Protein AF-A0A1L6I8N1-F1 (afdb_monomer_lite)

Foldseek 3Di:
DPQDKDWAAPPDPVRIWIAGSVGHTDDDFWPDKDWDQDPVVRDIDIDTDGPPDDDDDDDDDDDD

Secondary structure (DSSP, 8-state):
-----EEE-SSSSTT-EEE-TTS-EE-S-EEEEEEEEETTTTEEEEEEEESS------------

Sequence (64 aa):
MQKRMRIVSDGTGLGTKVYDADGHEIKGCITKIVWVIDGDRRVGRARITFDMVEVDLVGEVGKQ

pLDDT: mean 81.54, std 8.28, range [53.34, 93.38]

Radius of gyration: 15.4 Å; chains: 1; bounding box: 48×31×33 Å

Structure (mmCIF, N/CA/C/O backbone):
data_AF-A0A1L6I8N1-F1
#
_entry.id   AF-A0A1L6I8N1-F1
#
loop_
_atom_site.group_PDB
_atom_site.id
_atom_site.type_symbol
_atom_site.label_atom_id
_atom_site.label_alt_id
_atom_site.label_comp_id
_atom_site.label_asym_id
_atom_site.label_entity_id
_atom_site.label_seq_id
_atom_site.pdbx_PDB_ins_code
_atom_site.Cartn_x
_atom_site.Cartn_y
_ato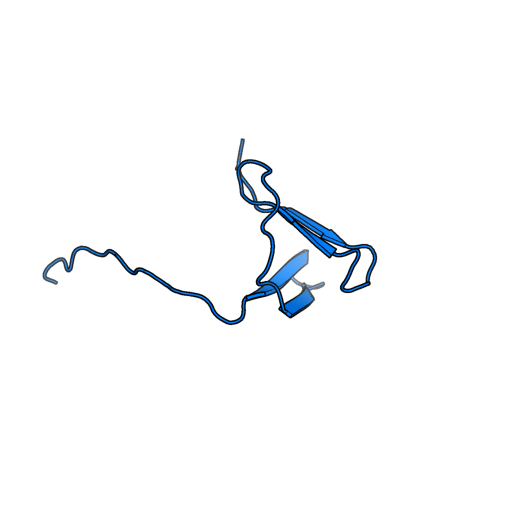m_site.Cartn_z
_atom_site.occupancy
_atom_site.B_iso_or_equiv
_atom_site.auth_seq_id
_atom_site.auth_comp_id
_atom_site.auth_asym_id
_atom_site.auth_atom_id
_atom_site.pdbx_PDB_model_num
ATOM 1 N N . MET A 1 1 ? -9.822 22.891 3.557 1.00 53.34 1 MET A N 1
ATOM 2 C CA . MET A 1 1 ? -8.772 22.141 2.829 1.00 53.34 1 MET A CA 1
ATOM 3 C C . MET A 1 1 ? -9.245 20.711 2.647 1.00 53.34 1 MET A C 1
ATOM 5 O O . MET A 1 1 ? -9.773 20.145 3.593 1.00 53.34 1 MET A O 1
ATOM 9 N N . GLN A 1 2 ? -9.110 20.143 1.450 1.00 58.59 2 GLN A N 1
ATOM 10 C CA . GLN A 1 2 ? -9.453 18.741 1.209 1.00 58.59 2 GLN A CA 1
ATOM 11 C C . GLN A 1 2 ? -8.376 17.878 1.876 1.00 58.59 2 GLN A C 1
ATOM 13 O O . GLN A 1 2 ? -7.222 17.927 1.446 1.00 58.59 2 GLN A O 1
ATOM 18 N N . LYS A 1 3 ? -8.717 17.147 2.941 1.00 73.38 3 LYS A N 1
ATOM 19 C CA . LYS A 1 3 ? -7.766 16.219 3.557 1.00 73.38 3 LYS A CA 1
ATOM 20 C C . LYS A 1 3 ? -7.549 15.047 2.599 1.00 73.38 3 LYS A C 1
ATOM 22 O O . LYS A 1 3 ? -8.514 14.465 2.108 1.00 73.38 3 LYS A O 1
ATOM 27 N N . ARG A 1 4 ? -6.294 14.750 2.273 1.00 83.69 4 ARG A N 1
ATOM 28 C CA . ARG A 1 4 ? -5.917 13.678 1.344 1.00 83.69 4 ARG A CA 1
ATOM 29 C C . ARG A 1 4 ? -4.855 12.827 2.007 1.00 83.69 4 ARG A C 1
ATOM 31 O O . ARG A 1 4 ? -3.954 13.370 2.637 1.00 83.69 4 ARG A O 1
ATOM 38 N N . MET A 1 5 ? -4.940 11.520 1.802 1.00 87.38 5 MET A N 1
ATOM 39 C CA . MET A 1 5 ? -3.814 10.640 2.085 1.00 87.38 5 MET A CA 1
ATOM 40 C C . MET A 1 5 ? -2.621 11.044 1.215 1.00 87.38 5 MET A C 1
ATOM 42 O O . MET A 1 5 ? -2.796 11.482 0.071 1.00 87.38 5 MET A O 1
ATOM 46 N N . ARG A 1 6 ? -1.407 10.879 1.738 1.00 90.19 6 ARG A N 1
ATOM 47 C CA . ARG A 1 6 ? -0.168 11.189 1.016 1.00 90.19 6 ARG A CA 1
ATOM 48 C C . ARG A 1 6 ? 0.712 9.956 0.946 1.00 90.19 6 ARG A C 1
ATOM 50 O O . ARG A 1 6 ? 0.919 9.293 1.950 1.00 90.19 6 ARG A O 1
ATOM 57 N N . ILE A 1 7 ? 1.279 9.687 -0.222 1.00 88.94 7 ILE A N 1
ATOM 58 C CA . ILE A 1 7 ? 2.293 8.648 -0.402 1.00 88.94 7 ILE A CA 1
ATOM 59 C C . ILE A 1 7 ? 3.583 9.348 -0.826 1.00 88.94 7 ILE A C 1
ATOM 61 O O . ILE A 1 7 ? 3.571 10.141 -1.766 1.00 88.94 7 ILE A O 1
ATOM 65 N N . VAL A 1 8 ? 4.678 9.082 -0.122 1.00 90.00 8 VAL A N 1
ATOM 66 C CA . VAL A 1 8 ? 6.025 9.563 -0.454 1.00 90.00 8 VAL A CA 1
ATOM 67 C C . VAL A 1 8 ? 6.870 8.334 -0.738 1.00 90.00 8 VAL A C 1
ATOM 69 O O . VAL A 1 8 ? 6.908 7.440 0.096 1.00 90.00 8 VAL A O 1
ATOM 72 N N . SER A 1 9 ? 7.497 8.258 -1.908 1.00 86.44 9 SER A N 1
ATOM 73 C CA . SER A 1 9 ? 8.276 7.092 -2.333 1.00 86.44 9 SER A CA 1
ATOM 74 C C . SER A 1 9 ? 9.543 7.540 -3.047 1.00 86.44 9 SER A C 1
ATOM 76 O O . SER A 1 9 ? 9.489 8.457 -3.865 1.00 86.44 9 SER A O 1
ATOM 78 N N . ASP A 1 10 ? 10.656 6.870 -2.759 1.00 85.38 10 ASP A N 1
ATOM 79 C CA . ASP A 1 10 ? 11.912 6.970 -3.513 1.00 85.38 10 ASP A CA 1
ATOM 80 C C . ASP A 1 10 ? 12.062 5.860 -4.576 1.00 85.38 10 ASP A C 1
ATOM 82 O O . ASP A 1 10 ? 13.113 5.728 -5.197 1.00 85.38 10 ASP A O 1
ATOM 86 N N . GLY A 1 11 ? 11.014 5.055 -4.788 1.00 76.00 11 GLY A N 1
ATOM 87 C CA . GLY A 1 11 ? 11.024 3.898 -5.685 1.00 76.00 11 GLY A CA 1
ATOM 88 C C . GLY A 1 11 ? 11.393 2.573 -5.012 1.00 76.00 11 GLY A C 1
ATOM 89 O O . GLY A 1 11 ? 11.296 1.527 -5.653 1.00 76.00 11 GLY A O 1
ATOM 90 N N . THR A 1 12 ? 11.759 2.580 -3.728 1.00 77.62 12 THR A N 1
ATOM 91 C CA . THR A 1 12 ? 12.051 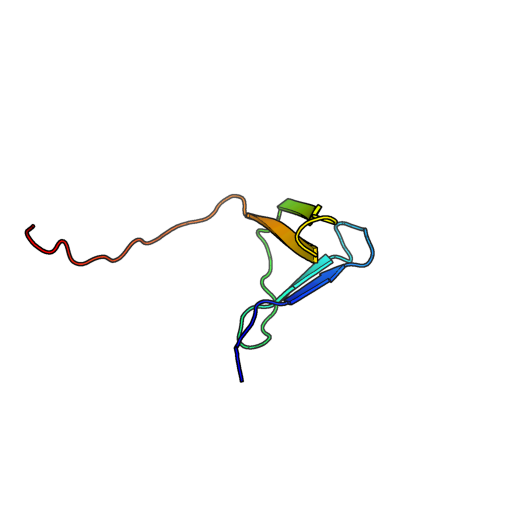1.370 -2.949 1.00 77.62 12 THR A CA 1
ATOM 92 C C . THR A 1 12 ? 10.946 1.068 -1.937 1.00 77.62 12 THR A C 1
ATOM 94 O O . THR A 1 12 ? 10.203 1.952 -1.507 1.00 77.62 12 THR A O 1
ATOM 97 N N . GLY A 1 13 ? 10.839 -0.195 -1.513 1.00 70.62 13 GLY A N 1
ATOM 98 C CA . GLY A 1 13 ? 9.900 -0.579 -0.454 1.00 70.62 13 GLY A CA 1
ATOM 99 C C . GLY A 1 13 ? 10.185 0.130 0.876 1.00 70.62 13 GLY A C 1
ATOM 100 O O . GLY A 1 13 ? 9.258 0.602 1.523 1.00 70.62 13 GLY A O 1
ATOM 101 N N . LEU A 1 14 ? 11.465 0.265 1.250 1.00 74.94 14 LEU A N 1
ATOM 102 C CA . LEU A 1 14 ? 11.891 0.885 2.514 1.00 74.94 14 LEU A CA 1
ATOM 103 C C . LEU A 1 14 ? 11.743 2.411 2.523 1.00 74.94 14 LEU A C 1
ATOM 105 O O . LEU A 1 14 ? 11.454 2.995 3.565 1.00 74.94 14 LEU A O 1
ATOM 109 N N . GLY A 1 15 ? 11.933 3.062 1.377 1.00 81.69 15 GLY A N 1
ATOM 110 C CA . GLY A 1 15 ? 11.775 4.507 1.239 1.00 81.69 15 GLY A CA 1
ATOM 111 C C . GLY A 1 15 ? 10.349 4.953 0.925 1.00 81.69 15 GLY A C 1
ATOM 112 O O . GLY A 1 15 ? 10.115 6.146 0.722 1.00 81.69 15 GLY A O 1
ATOM 113 N N . THR A 1 16 ? 9.380 4.029 0.898 1.00 85.75 16 THR A N 1
ATOM 114 C CA . THR A 1 16 ? 7.974 4.369 0.677 1.00 85.75 16 THR A CA 1
ATOM 115 C C . THR A 1 16 ? 7.196 4.478 1.984 1.00 85.75 16 THR A C 1
ATOM 117 O O . THR A 1 16 ? 7.135 3.539 2.770 1.00 85.75 16 THR A O 1
ATOM 120 N N . LYS A 1 17 ? 6.548 5.628 2.186 1.00 89.00 17 LYS A N 1
ATOM 121 C CA . LYS A 1 17 ? 5.745 5.963 3.365 1.00 89.00 17 LYS A CA 1
ATOM 122 C C . LYS A 1 17 ? 4.364 6.449 2.963 1.00 89.00 17 LYS A C 1
ATOM 124 O O . LYS A 1 17 ? 4.217 7.204 1.999 1.00 89.00 17 LYS A O 1
ATOM 129 N N . VAL A 1 18 ? 3.357 6.054 3.733 1.00 89.31 18 VAL A N 1
ATOM 130 C CA . VAL A 1 18 ? 1.964 6.463 3.534 1.00 89.31 18 VAL A CA 1
ATOM 131 C C . VAL A 1 18 ? 1.503 7.224 4.765 1.00 89.31 18 VAL A C 1
ATOM 133 O O . VAL A 1 18 ? 1.765 6.813 5.890 1.00 89.31 18 VAL A O 1
ATOM 136 N N . TYR A 1 19 ? 0.819 8.335 4.538 1.00 91.69 19 TYR A N 1
ATOM 137 C CA . TYR A 1 19 ? 0.293 9.218 5.564 1.00 91.69 19 TYR A CA 1
ATOM 138 C C . TYR A 1 19 ? -1.222 9.320 5.421 1.00 91.69 19 TYR A C 1
ATOM 140 O O . TYR A 1 19 ? -1.739 9.393 4.298 1.00 91.69 19 TYR A O 1
ATOM 148 N N . ASP A 1 20 ? -1.917 9.332 6.552 1.00 90.81 20 ASP A N 1
ATOM 149 C CA . ASP A 1 20 ? -3.352 9.566 6.610 1.00 90.81 20 ASP A CA 1
ATOM 150 C C . ASP A 1 20 ? -3.713 11.028 6.276 1.00 90.81 20 ASP A C 1
ATOM 152 O O . ASP A 1 20 ? -2.876 11.864 5.926 1.00 90.81 20 ASP A O 1
ATOM 156 N N . ALA A 1 21 ? -5.007 11.319 6.352 1.00 91.25 21 ALA A N 1
ATOM 157 C CA . ALA A 1 21 ? -5.587 12.634 6.112 1.00 91.25 21 ALA A CA 1
ATOM 158 C C . ALA A 1 21 ? -5.130 13.721 7.109 1.00 91.25 21 ALA A C 1
ATOM 160 O O . ALA A 1 21 ? -5.264 14.910 6.804 1.00 91.25 21 ALA A O 1
ATOM 161 N N . ASP A 1 22 ? -4.613 13.325 8.271 1.00 91.88 22 ASP A N 1
ATOM 162 C CA . ASP A 1 22 ? -4.151 14.194 9.354 1.00 91.88 22 ASP A CA 1
ATOM 163 C C . ASP A 1 22 ? -2.620 14.338 9.377 1.00 91.88 22 ASP A C 1
ATOM 165 O O . ASP A 1 22 ? -2.078 15.160 10.114 1.00 91.88 22 ASP A O 1
ATOM 169 N N . GLY A 1 23 ? -1.919 13.604 8.509 1.00 92.31 23 GLY A N 1
ATOM 170 C CA . GLY A 1 23 ? -0.468 13.629 8.379 1.00 92.31 23 GLY A CA 1
ATOM 171 C C . GLY A 1 23 ? 0.253 12.596 9.243 1.00 92.31 23 GLY A C 1
ATOM 172 O O . GLY A 1 23 ? 1.486 12.611 9.273 1.00 92.31 23 GLY A O 1
ATOM 173 N N . HIS A 1 24 ? -0.460 11.685 9.910 1.00 93.38 24 HIS A N 1
ATOM 174 C CA . HIS A 1 24 ? 0.170 10.590 10.641 1.00 93.38 24 HIS A CA 1
ATOM 175 C C . HIS A 1 24 ? 0.622 9.493 9.681 1.00 93.38 24 HIS A C 1
ATOM 177 O O . HIS A 1 24 ? -0.095 9.103 8.760 1.00 93.38 24 HIS A O 1
ATOM 183 N N . GLU A 1 25 ? 1.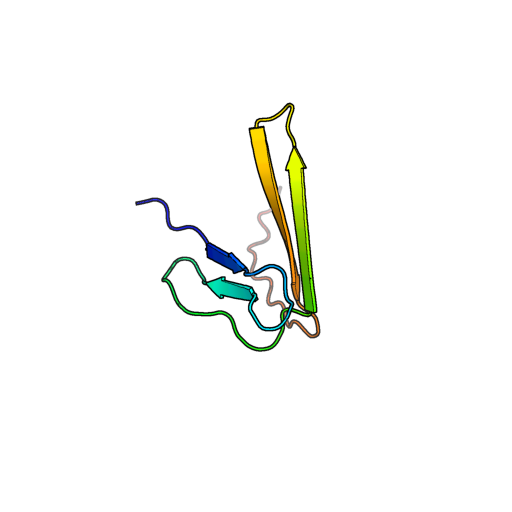834 8.985 9.896 1.00 91.12 25 GLU A N 1
ATOM 184 C CA . GLU A 1 25 ? 2.373 7.872 9.118 1.00 91.12 25 GLU A CA 1
ATOM 185 C C . GLU A 1 25 ? 1.653 6.567 9.482 1.00 91.12 25 GLU A C 1
ATOM 187 O O . GLU A 1 25 ? 1.628 6.166 10.647 1.00 91.12 25 GLU A O 1
ATOM 192 N N . ILE A 1 26 ? 1.110 5.883 8.476 1.00 88.00 26 ILE A N 1
ATOM 193 C CA . ILE A 1 26 ? 0.508 4.557 8.614 1.00 88.00 26 ILE A CA 1
ATOM 194 C C . ILE A 1 26 ? 1.639 3.525 8.584 1.00 88.00 26 ILE A C 1
ATOM 196 O O . ILE A 1 26 ? 2.298 3.338 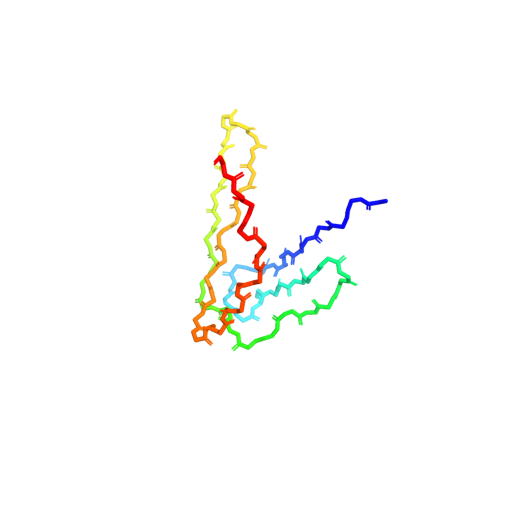7.560 1.00 88.00 26 ILE A O 1
ATOM 200 N N . LYS A 1 27 ? 1.878 2.859 9.718 1.00 82.44 27 LYS A N 1
ATOM 201 C CA . LYS A 1 27 ? 2.974 1.895 9.902 1.00 82.44 27 LYS A CA 1
ATOM 202 C C . LYS A 1 27 ? 2.475 0.448 9.870 1.00 82.44 27 LYS A C 1
ATOM 204 O O . LYS A 1 27 ? 1.383 0.159 10.339 1.00 82.44 27 LYS A O 1
ATOM 209 N N . GLY A 1 28 ? 3.337 -0.466 9.416 1.00 69.44 28 GLY A N 1
ATOM 210 C CA . GLY A 1 28 ? 3.313 -1.871 9.852 1.00 69.44 28 GLY A CA 1
ATOM 211 C C . GLY A 1 28 ? 2.480 -2.877 9.054 1.00 69.44 28 GLY A C 1
ATOM 212 O O . GLY A 1 28 ? 2.464 -4.039 9.434 1.00 69.44 28 GLY A O 1
ATOM 213 N N . CYS A 1 29 ? 1.830 -2.496 7.957 1.00 70.62 29 CYS A N 1
ATOM 214 C CA . CYS A 1 29 ? 0.938 -3.426 7.244 1.00 70.62 29 CYS A CA 1
ATOM 215 C C . CYS A 1 29 ? 0.922 -3.266 5.722 1.00 70.62 29 CYS A C 1
ATOM 217 O O . CYS A 1 29 ? 0.262 -4.038 5.037 1.00 70.62 29 CYS A O 1
ATOM 219 N N . ILE A 1 30 ? 1.657 -2.299 5.167 1.00 78.50 30 ILE A N 1
ATOM 220 C CA . ILE A 1 30 ? 1.701 -2.085 3.719 1.00 78.50 30 ILE A CA 1
ATOM 221 C C . ILE A 1 30 ? 2.690 -3.064 3.098 1.00 78.50 30 ILE A C 1
ATOM 223 O O . ILE A 1 30 ? 3.893 -2.956 3.323 1.00 78.50 30 ILE A O 1
ATOM 227 N N . THR A 1 31 ? 2.193 -3.983 2.278 1.00 81.12 31 THR A N 1
ATOM 228 C CA . THR A 1 31 ? 3.028 -5.007 1.631 1.00 81.12 31 THR A CA 1
ATOM 229 C C . THR A 1 31 ? 3.243 -4.750 0.147 1.00 81.12 31 THR A C 1
ATOM 231 O O . THR A 1 31 ? 4.192 -5.268 -0.443 1.00 81.12 31 THR A O 1
ATOM 234 N N . LYS A 1 32 ? 2.408 -3.906 -0.475 1.00 81.62 32 LYS A N 1
ATOM 235 C CA . LYS A 1 32 ? 2.547 -3.550 -1.891 1.00 81.62 32 LYS A CA 1
ATOM 236 C C . LYS A 1 32 ? 1.915 -2.205 -2.221 1.00 81.62 32 LYS A C 1
ATOM 238 O O . LYS A 1 32 ? 0.794 -1.915 -1.808 1.00 81.62 32 LYS A O 1
ATOM 243 N N . ILE A 1 33 ? 2.594 -1.425 -3.060 1.00 83.94 33 ILE A N 1
ATOM 244 C CA . ILE A 1 33 ? 2.045 -0.218 -3.685 1.00 83.94 33 ILE A CA 1
ATOM 245 C C . ILE A 1 33 ? 2.211 -0.346 -5.199 1.00 83.94 33 ILE A C 1
ATOM 247 O O . ILE A 1 33 ? 3.303 -0.625 -5.687 1.00 83.94 33 ILE A O 1
ATOM 251 N N . VAL A 1 34 ? 1.119 -0.166 -5.944 1.00 86.94 34 VAL A N 1
ATOM 252 C CA . VAL A 1 34 ? 1.112 -0.169 -7.414 1.00 86.94 34 VAL A CA 1
ATOM 253 C C . VAL A 1 34 ? 0.684 1.198 -7.917 1.00 86.94 34 VAL A C 1
ATOM 255 O O . VAL A 1 34 ? -0.373 1.703 -7.534 1.00 86.94 34 VAL A O 1
ATOM 258 N N . TRP A 1 35 ? 1.485 1.764 -8.812 1.00 86.12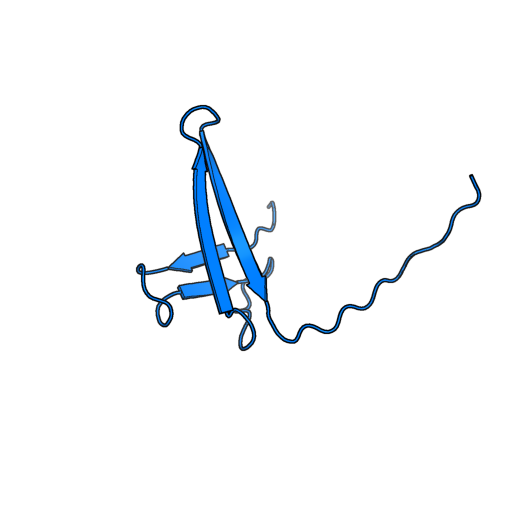 35 TRP A N 1
ATOM 259 C CA . TRP A 1 35 ? 1.217 3.041 -9.457 1.00 86.12 35 TRP A CA 1
ATOM 260 C C . TRP A 1 35 ? 0.682 2.812 -10.865 1.00 86.12 35 TRP A C 1
ATOM 262 O O . TRP A 1 35 ? 1.264 2.061 -11.644 1.00 86.12 35 TRP A O 1
ATOM 272 N N . VAL A 1 36 ? -0.421 3.473 -11.195 1.00 85.19 36 VAL A N 1
ATOM 273 C CA . VAL A 1 36 ? -0.983 3.507 -12.544 1.00 85.19 36 VAL A CA 1
ATOM 274 C C . VAL A 1 36 ? -1.141 4.966 -12.932 1.00 85.19 36 VAL A C 1
ATOM 276 O O . VAL A 1 36 ? -1.968 5.676 -12.362 1.00 85.19 36 VAL A O 1
ATOM 279 N N . ILE A 1 37 ? -0.347 5.414 -13.898 1.00 82.75 37 ILE A N 1
ATOM 280 C CA . ILE A 1 37 ? -0.505 6.733 -14.507 1.00 82.75 37 ILE A CA 1
ATOM 281 C C . ILE A 1 37 ? -1.322 6.531 -15.776 1.00 82.75 37 ILE A C 1
ATOM 283 O O . ILE A 1 37 ? -0.852 5.937 -16.742 1.00 82.75 37 ILE A O 1
ATOM 287 N N . ASP A 1 38 ? -2.571 6.983 -15.743 1.00 82.81 38 ASP A N 1
ATOM 288 C CA . ASP A 1 38 ? -3.450 6.992 -16.905 1.00 82.81 38 ASP A CA 1
ATOM 289 C C . ASP A 1 38 ? -3.229 8.314 -17.652 1.00 82.81 38 ASP A C 1
ATOM 291 O O . ASP A 1 38 ? -3.705 9.372 -17.224 1.00 82.81 38 ASP A O 1
ATOM 295 N N . GLY A 1 39 ? -2.425 8.252 -18.719 1.00 74.81 39 GLY A N 1
ATOM 296 C CA . GLY A 1 39 ? -2.045 9.415 -19.523 1.00 74.81 39 GLY A CA 1
ATOM 297 C C . GLY A 1 39 ? -3.230 10.072 -20.232 1.00 74.81 39 GLY A C 1
ATOM 298 O O . GLY A 1 39 ? -3.274 11.299 -20.324 1.00 74.81 39 GLY A O 1
ATOM 299 N N . ASP A 1 40 ? -4.227 9.281 -20.631 1.00 82.88 40 ASP A N 1
ATOM 300 C CA . ASP A 1 40 ? -5.415 9.766 -21.337 1.00 82.88 40 ASP A CA 1
ATOM 301 C C . ASP A 1 40 ? -6.341 10.530 -20.391 1.00 82.88 40 ASP A C 1
ATOM 303 O O . ASP A 1 40 ? -6.862 11.595 -20.723 1.00 82.88 40 ASP A O 1
ATOM 307 N N . ARG A 1 41 ? -6.512 10.019 -19.167 1.00 75.19 41 ARG A N 1
ATOM 308 C CA . ARG A 1 41 ? -7.351 10.668 -18.148 1.00 75.19 41 ARG A CA 1
ATOM 309 C C . ARG A 1 41 ? -6.604 11.718 -17.331 1.00 75.19 41 ARG A C 1
ATOM 311 O O . ARG A 1 41 ? -7.237 12.425 -16.551 1.00 75.19 41 ARG A O 1
ATOM 318 N N . ARG A 1 42 ? -5.280 11.829 -17.491 1.00 81.69 42 ARG A N 1
ATOM 319 C CA . ARG A 1 42 ? -4.388 12.664 -16.662 1.00 81.69 42 ARG A CA 1
ATOM 320 C C . ARG A 1 42 ? -4.551 12.390 -15.162 1.00 81.69 42 ARG A C 1
ATOM 322 O O . ARG A 1 42 ? -4.435 13.298 -14.340 1.00 81.69 42 ARG A O 1
ATOM 329 N N . VAL A 1 43 ? -4.833 11.138 -14.798 1.00 82.44 43 VAL A N 1
ATOM 330 C CA . VAL A 1 43 ? -5.011 10.722 -13.401 1.00 82.44 43 VAL A CA 1
ATOM 331 C C . VAL A 1 43 ? -3.910 9.747 -13.013 1.00 82.44 43 VAL A C 1
ATOM 333 O O . VAL A 1 43 ? -3.737 8.697 -13.629 1.00 82.44 43 VAL A O 1
ATOM 336 N N . GLY A 1 44 ? -3.200 10.070 -11.934 1.00 81.31 44 GLY A N 1
ATOM 337 C CA . GLY A 1 44 ? -2.389 9.104 -11.203 1.00 81.31 44 GLY A CA 1
ATOM 338 C C . GLY A 1 44 ? -3.260 8.343 -10.207 1.00 81.31 44 GLY A C 1
ATOM 339 O O . GLY A 1 44 ? -3.935 8.950 -9.377 1.00 81.31 44 GLY A O 1
ATOM 340 N N . ARG A 1 45 ? -3.255 7.013 -10.280 1.00 84.88 45 ARG A N 1
ATOM 341 C CA . ARG A 1 45 ? -3.884 6.123 -9.302 1.00 84.88 45 ARG A CA 1
ATOM 342 C C . ARG A 1 45 ? -2.804 5.352 -8.561 1.00 84.88 45 ARG A C 1
ATOM 344 O O . ARG A 1 45 ? -1.907 4.787 -9.180 1.00 84.88 45 ARG A O 1
ATOM 351 N N . ALA A 1 46 ? -2.925 5.298 -7.242 1.00 85.38 46 ALA A N 1
ATOM 352 C CA . ALA A 1 46 ? -2.126 4.422 -6.402 1.00 85.38 46 ALA A CA 1
ATOM 353 C C . ALA A 1 46 ? -3.039 3.357 -5.793 1.00 85.38 46 ALA A C 1
ATOM 355 O O . ALA A 1 46 ? -4.107 3.679 -5.272 1.00 85.38 46 ALA A O 1
ATOM 356 N N . ARG A 1 47 ? -2.625 2.091 -5.861 1.00 87.00 47 ARG A N 1
ATOM 357 C CA . ARG A 1 47 ? -3.270 0.982 -5.157 1.00 87.00 47 ARG A CA 1
ATOM 358 C C . ARG A 1 47 ? -2.344 0.510 -4.050 1.00 87.00 47 ARG A C 1
ATOM 360 O O . ARG A 1 47 ? -1.252 0.030 -4.342 1.00 87.00 47 ARG A O 1
ATOM 367 N N . ILE A 1 48 ? -2.791 0.645 -2.808 1.00 83.00 48 ILE A N 1
ATOM 368 C CA . ILE A 1 48 ? -2.063 0.207 -1.617 1.00 83.00 48 ILE A CA 1
ATOM 369 C C . ILE A 1 48 ? -2.683 -1.111 -1.155 1.00 83.00 48 ILE A C 1
ATOM 371 O O . ILE A 1 48 ? -3.905 -1.217 -1.070 1.00 83.00 48 ILE A O 1
ATOM 375 N N . THR A 1 49 ? -1.849 -2.117 -0.912 1.00 84.94 49 THR A N 1
ATOM 376 C CA . THR A 1 49 ? -2.252 -3.400 -0.326 1.00 84.94 49 THR A CA 1
ATOM 377 C C . THR A 1 49 ? -1.792 -3.430 1.116 1.00 84.94 49 THR A C 1
ATOM 379 O O . THR A 1 49 ? -0.616 -3.176 1.392 1.00 84.94 49 THR A O 1
ATOM 382 N N . PHE A 1 50 ? -2.735 -3.728 2.000 1.00 83.88 50 PHE A N 1
ATOM 383 C CA . PHE A 1 50 ? -2.484 -3.970 3.405 1.00 83.88 50 PHE A CA 1
ATOM 384 C C . PHE A 1 50 ? -2.738 -5.451 3.680 1.00 83.88 50 PHE A C 1
ATOM 386 O O . PHE A 1 50 ? -3.849 -5.918 3.428 1.00 83.88 50 PHE A O 1
ATOM 393 N N . ASP A 1 51 ? -1.733 -6.176 4.165 1.00 81.12 51 ASP A N 1
ATOM 394 C CA . ASP A 1 51 ? -1.919 -7.563 4.604 1.00 81.12 51 ASP A CA 1
ATOM 395 C C . ASP A 1 51 ? -2.240 -7.604 6.100 1.00 81.12 51 ASP A C 1
ATOM 397 O O . ASP A 1 51 ? -1.913 -6.676 6.841 1.00 81.12 51 ASP A O 1
ATOM 401 N N . MET A 1 52 ? -2.875 -8.697 6.539 1.00 81.31 52 MET A N 1
ATOM 402 C CA . MET A 1 52 ? -3.229 -8.932 7.948 1.00 81.31 52 MET A CA 1
ATOM 403 C C . MET A 1 52 ? -4.094 -7.811 8.554 1.00 81.31 52 MET A C 1
ATOM 405 O O . MET A 1 52 ? -3.877 -7.393 9.689 1.00 81.31 52 MET A O 1
ATOM 409 N N . VAL A 1 53 ? -5.062 -7.304 7.786 1.00 78.56 53 VAL A N 1
ATOM 410 C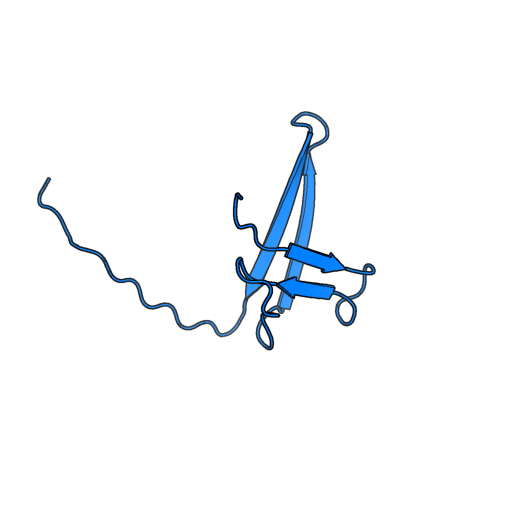 CA . VAL A 1 53 ? -5.993 -6.265 8.245 1.00 78.56 53 VAL A CA 1
ATOM 411 C C . VAL A 1 53 ? -7.198 -6.854 8.970 1.00 78.56 53 VAL A C 1
ATOM 413 O O . VAL A 1 53 ? -7.786 -7.836 8.521 1.00 78.56 53 VAL A O 1
ATOM 416 N N . GLU A 1 54 ? -7.598 -6.199 10.055 1.00 81.94 54 GLU A N 1
ATOM 417 C CA . GLU A 1 54 ? -8.908 -6.363 10.683 1.00 81.94 54 GLU A CA 1
ATOM 418 C C . GLU A 1 54 ? -9.820 -5.229 10.200 1.00 81.94 54 GLU A C 1
ATOM 420 O O . GLU A 1 54 ? -9.387 -4.078 10.097 1.00 81.94 54 GLU A O 1
ATOM 425 N N . VAL A 1 55 ? -11.056 -5.560 9.824 1.00 82.62 55 VAL A N 1
ATOM 426 C CA . VAL A 1 55 ? -12.006 -4.603 9.246 1.00 82.62 55 VAL A CA 1
ATOM 427 C C . VAL A 1 55 ? -13.320 -4.683 10.006 1.00 82.62 55 VAL A C 1
ATOM 429 O O . VAL A 1 55 ? -14.069 -5.645 9.847 1.00 82.62 55 VAL A O 1
ATOM 432 N N . ASP A 1 56 ? -13.624 -3.626 10.752 1.00 85.75 56 ASP A N 1
ATOM 433 C CA . ASP A 1 56 ? -14.940 -3.422 11.348 1.00 85.75 56 ASP A CA 1
ATOM 434 C C . ASP A 1 56 ? -15.837 -2.653 10.380 1.00 85.75 56 ASP A C 1
ATOM 436 O O . ASP A 1 56 ? -15.592 -1.488 10.050 1.00 85.75 56 ASP A O 1
ATOM 440 N N . LEU A 1 57 ? -16.902 -3.306 9.919 1.00 82.06 57 LEU A N 1
ATOM 441 C CA . LEU A 1 57 ? -17.930 -2.671 9.104 1.00 82.06 57 LEU A CA 1
ATOM 442 C C . LEU A 1 57 ? -19.131 -2.323 9.987 1.00 82.06 57 LEU A C 1
ATOM 444 O O . LEU A 1 57 ? -19.906 -3.199 10.366 1.00 82.06 57 LEU A O 1
ATOM 448 N N . VAL A 1 58 ? -19.312 -1.035 10.280 1.00 84.81 58 VAL A N 1
ATOM 449 C CA . VAL A 1 58 ? -20.509 -0.527 10.962 1.00 84.81 58 VAL A CA 1
ATOM 450 C C . VAL A 1 58 ? -21.448 0.070 9.922 1.00 84.81 58 VAL A C 1
ATOM 452 O O . VAL A 1 58 ? -21.073 0.985 9.191 1.00 84.81 58 VAL A O 1
ATOM 455 N N . GLY A 1 59 ? -22.674 -0.441 9.855 1.00 83.31 59 GLY A N 1
ATOM 456 C CA . GLY A 1 59 ? -23.701 0.081 8.962 1.00 83.31 59 GLY A CA 1
ATOM 457 C C . GLY A 1 59 ? -25.094 -0.053 9.562 1.00 83.31 59 GLY A C 1
ATOM 458 O O . GLY A 1 59 ? -25.396 -1.034 10.238 1.00 83.31 59 GLY A O 1
ATOM 459 N N . GLU A 1 60 ? -25.951 0.927 9.287 1.00 77.25 60 GLU A N 1
ATOM 460 C CA . GLU A 1 60 ? -27.387 0.818 9.528 1.00 77.25 60 GLU A CA 1
ATOM 461 C C . GLU A 1 60 ? -28.051 0.215 8.290 1.00 77.25 60 GLU A C 1
ATOM 463 O O . GLU A 1 60 ? -27.982 0.769 7.190 1.00 77.25 60 GLU A O 1
ATOM 468 N N . VAL A 1 61 ? -28.700 -0.938 8.452 1.00 75.75 61 VAL A N 1
ATOM 469 C CA . VAL A 1 61 ? -29.498 -1.533 7.376 1.00 75.75 61 VAL A CA 1
ATOM 470 C C . VAL A 1 61 ? -30.838 -0.800 7.324 1.00 75.75 61 VAL A C 1
ATOM 472 O O . VAL A 1 61 ? -31.778 -1.136 8.043 1.00 75.75 61 VAL A O 1
ATOM 475 N N . GLY A 1 62 ? -30.922 0.235 6.489 1.00 71.75 62 GLY A N 1
ATOM 476 C CA . GLY A 1 62 ? -32.196 0.862 6.145 1.00 71.75 62 GLY A CA 1
ATOM 477 C C . GLY A 1 62 ? -33.071 -0.107 5.344 1.00 71.75 62 GLY A C 1
ATOM 478 O O . GLY A 1 62 ? -32.586 -0.758 4.418 1.00 71.75 62 GLY A O 1
ATOM 479 N N . LYS A 1 63 ? -34.359 -0.223 5.695 1.00 61.09 63 LYS A N 1
ATOM 480 C CA . LYS A 1 63 ? -35.333 -0.975 4.888 1.00 61.09 63 LYS A CA 1
ATOM 481 C C . LYS A 1 63 ? -35.528 -0.250 3.550 1.00 61.09 63 LYS A C 1
ATOM 483 O O . LYS A 1 63 ? -35.921 0.915 3.562 1.00 61.09 63 LYS A O 1
ATOM 488 N N . GLN A 1 64 ? -35.220 -0.930 2.444 1.00 59.75 64 GLN A N 1
ATOM 489 C CA . GLN A 1 64 ? -35.680 -0.543 1.105 1.00 59.75 64 GLN A CA 1
ATOM 490 C C . GLN A 1 64 ? -37.174 -0.822 0.953 1.00 59.75 64 GLN A C 1
ATOM 492 O O . GLN A 1 64 ? -37.644 -1.819 1.553 1.00 59.75 64 GLN A O 1
#